Protein AF-A0A5J4KP57-F1 (afdb_monomer_lite)

pLDDT: mean 77.21, std 15.21, range [29.53, 93.31]

Structure (mmCIF, N/CA/C/O backbone):
data_AF-A0A5J4KP57-F1
#
_entry.id   AF-A0A5J4KP57-F1
#
loop_
_atom_site.group_PDB
_atom_site.id
_atom_site.type_symbol
_atom_site.label_atom_id
_atom_site.label_alt_id
_atom_site.label_comp_id
_atom_site.label_asym_id
_atom_site.label_entity_id
_atom_site.label_seq_id
_atom_site.pdbx_PDB_ins_code
_atom_site.Cartn_x
_atom_site.Cartn_y
_atom_site.Cartn_z
_atom_site.occupancy
_atom_site.B_iso_or_equiv
_atom_site.auth_seq_id
_atom_site.auth_comp_id
_atom_site.auth_asym_id
_atom_site.auth_atom_id
_atom_site.pdbx_PDB_model_num
ATOM 1 N N . MET A 1 1 ? 16.567 -31.394 25.412 1.00 38.44 1 MET A N 1
ATOM 2 C CA . MET A 1 1 ? 16.258 -30.925 24.043 1.00 38.44 1 MET A CA 1
ATOM 3 C C . MET A 1 1 ? 15.219 -29.820 24.147 1.00 38.44 1 MET A C 1
ATOM 5 O O . MET A 1 1 ? 14.039 -30.112 24.281 1.00 38.44 1 MET A O 1
ATOM 9 N N . THR A 1 2 ? 15.655 -28.563 24.183 1.00 32.62 2 THR A N 1
ATOM 10 C CA . THR A 1 2 ? 14.763 -27.408 24.364 1.00 32.62 2 THR A CA 1
ATOM 11 C C . THR A 1 2 ? 14.356 -26.892 22.988 1.00 32.62 2 THR A C 1
ATOM 13 O O . THR A 1 2 ? 15.200 -26.403 22.243 1.00 32.62 2 THR A O 1
ATOM 16 N N . ARG A 1 3 ? 13.077 -27.043 22.624 1.00 37.69 3 ARG A N 1
ATOM 17 C CA . ARG A 1 3 ? 12.505 -26.410 21.427 1.00 37.69 3 ARG A CA 1
ATOM 18 C C . ARG A 1 3 ? 12.422 -24.908 21.680 1.00 37.69 3 ARG A C 1
ATOM 20 O O . ARG A 1 3 ? 11.617 -24.456 22.487 1.00 37.69 3 ARG A O 1
ATOM 27 N N . MET A 1 4 ? 13.293 -24.161 21.016 1.00 29.53 4 MET A N 1
ATOM 28 C CA . MET A 1 4 ? 13.291 -22.705 21.007 1.00 29.53 4 MET A CA 1
ATOM 29 C C . MET A 1 4 ? 12.258 -22.257 19.965 1.00 29.53 4 MET A C 1
ATOM 31 O O . MET A 1 4 ? 12.498 -22.355 18.764 1.00 29.53 4 MET A O 1
ATOM 35 N N . TYR A 1 5 ? 11.073 -21.846 20.415 1.00 37.94 5 TYR A N 1
ATOM 36 C CA . TYR A 1 5 ? 10.118 -21.160 19.549 1.00 37.94 5 TYR A CA 1
ATOM 37 C C . TYR A 1 5 ? 10.606 -19.719 19.400 1.00 37.94 5 TYR A C 1
ATOM 39 O O . TYR A 1 5 ? 10.504 -18.931 20.338 1.00 37.94 5 TYR A O 1
ATOM 47 N N . TYR A 1 6 ? 11.158 -19.368 18.240 1.00 37.03 6 TYR A N 1
ATOM 48 C CA . TYR A 1 6 ? 11.273 -17.963 17.871 1.00 37.03 6 TYR A CA 1
ATOM 49 C C . TYR A 1 6 ? 9.856 -17.464 17.586 1.00 37.03 6 TYR A C 1
ATOM 51 O O . TYR A 1 6 ? 9.320 -17.674 16.501 1.00 37.03 6 TYR A O 1
ATOM 59 N N . LEU A 1 7 ? 9.231 -16.822 18.574 1.00 39.44 7 LEU A N 1
ATOM 60 C CA . LEU A 1 7 ? 8.172 -15.856 18.306 1.00 39.44 7 LEU A CA 1
ATOM 61 C C . LEU A 1 7 ? 8.844 -14.694 17.566 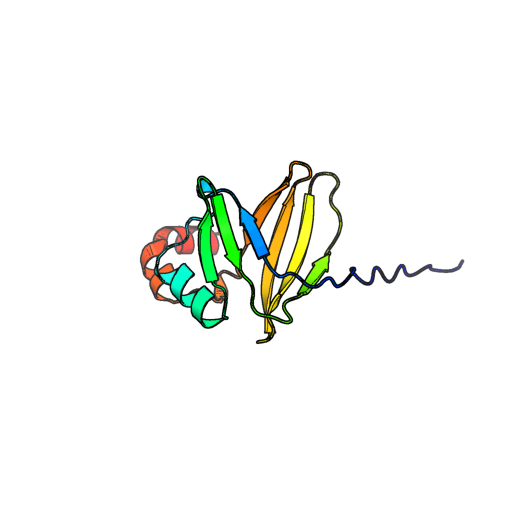1.00 39.44 7 LEU A C 1
ATOM 63 O O . LEU A 1 7 ? 9.311 -13.737 18.178 1.00 39.44 7 LEU A O 1
ATOM 67 N N . LEU A 1 8 ? 8.956 -14.819 16.243 1.00 44.78 8 LEU A N 1
ATOM 68 C CA . LEU A 1 8 ? 9.176 -13.695 15.341 1.00 44.78 8 LEU A CA 1
ATOM 69 C C . LEU A 1 8 ? 7.910 -12.836 15.406 1.00 44.78 8 LEU A C 1
ATOM 71 O O . LEU A 1 8 ? 7.066 -12.878 14.520 1.00 44.78 8 LEU A O 1
ATOM 75 N N . SER A 1 9 ? 7.723 -12.112 16.508 1.00 49.50 9 SER A N 1
ATOM 76 C CA . SER A 1 9 ? 6.772 -11.012 16.560 1.00 49.50 9 SER A CA 1
ATOM 77 C C . SER A 1 9 ? 7.277 -9.984 15.551 1.00 49.50 9 SER A C 1
ATOM 79 O O . SER A 1 9 ? 8.240 -9.266 15.842 1.00 49.50 9 SER A O 1
ATOM 81 N N . GLY A 1 10 ? 6.715 -9.999 14.339 1.00 56.91 10 GLY A N 1
ATOM 82 C CA . GLY A 1 10 ? 7.033 -9.040 13.286 1.00 56.91 10 GLY A CA 1
ATOM 83 C C . GLY A 1 10 ? 7.010 -7.634 13.874 1.00 56.91 10 GLY A C 1
ATOM 84 O O . GLY A 1 10 ? 6.105 -7.281 14.631 1.00 56.91 10 GLY A O 1
ATOM 85 N N . ARG A 1 11 ? 8.060 -6.845 13.628 1.00 69.50 11 ARG A N 1
ATOM 86 C CA . ARG A 1 11 ? 8.146 -5.492 14.186 1.00 69.50 11 ARG A CA 1
ATOM 87 C C . ARG A 1 11 ? 7.007 -4.659 13.608 1.00 69.50 11 ARG A C 1
ATOM 89 O O . ARG A 1 11 ? 7.070 -4.288 12.439 1.00 69.50 11 ARG A O 1
ATOM 96 N N . ARG A 1 12 ? 6.005 -4.350 14.432 1.00 79.31 12 ARG A N 1
ATOM 97 C CA . ARG A 1 12 ? 4.944 -3.404 14.091 1.00 79.31 12 ARG A CA 1
ATOM 98 C C . ARG A 1 12 ? 5.518 -1.993 14.045 1.00 79.31 12 ARG A C 1
ATOM 100 O O . ARG A 1 12 ? 6.087 -1.525 15.030 1.00 79.31 12 ARG A O 1
ATOM 107 N N . GLN A 1 13 ? 5.386 -1.327 12.906 1.00 86.31 13 GLN A N 1
ATOM 108 C CA . GLN A 1 13 ? 5.879 0.035 12.698 1.00 86.31 13 GLN A CA 1
ATOM 109 C C . GLN A 1 13 ? 4.767 0.893 12.113 1.00 86.31 13 GLN A C 1
ATOM 111 O O . GLN A 1 13 ? 4.038 0.434 11.240 1.00 86.31 13 GLN A O 1
ATOM 116 N N . LEU A 1 14 ? 4.624 2.123 12.606 1.00 89.00 14 LEU A N 1
ATOM 117 C CA . LEU A 1 14 ? 3.705 3.084 12.002 1.00 89.00 14 LEU A CA 1
ATOM 118 C C . LEU A 1 14 ? 4.206 3.461 10.610 1.00 89.00 14 LEU A C 1
ATOM 120 O O . LEU A 1 14 ? 5.413 3.597 10.401 1.00 89.00 14 LEU A O 1
ATOM 124 N N . LEU A 1 15 ? 3.269 3.626 9.682 1.00 88.88 15 LEU A N 1
ATOM 125 C CA . LEU A 1 15 ? 3.564 3.973 8.302 1.00 88.88 15 LEU A CA 1
ATOM 126 C C . LEU A 1 15 ? 2.664 5.126 7.865 1.00 88.88 15 LEU A C 1
ATOM 128 O O . LEU A 1 15 ? 1.444 5.012 7.888 1.00 88.88 15 LEU A O 1
ATOM 132 N N . ASP A 1 16 ? 3.282 6.234 7.473 1.00 88.00 16 ASP A N 1
ATOM 133 C CA . ASP A 1 16 ? 2.616 7.464 7.038 1.00 88.00 16 ASP A CA 1
ATOM 134 C C . ASP A 1 16 ? 2.500 7.549 5.512 1.00 88.00 16 ASP A C 1
ATOM 136 O O . ASP A 1 16 ? 1.518 8.069 4.976 1.00 88.00 16 ASP A O 1
ATOM 140 N N . LYS A 1 17 ? 3.513 7.053 4.791 1.00 89.56 17 LYS A N 1
ATOM 141 C CA . LYS A 1 17 ? 3.595 7.197 3.337 1.00 89.56 17 LYS A CA 1
ATOM 142 C C . LYS A 1 17 ? 4.399 6.099 2.651 1.00 89.56 17 LYS A C 1
ATOM 144 O O . LYS A 1 17 ? 5.360 5.567 3.202 1.00 89.56 17 LYS A O 1
ATOM 149 N N . ILE A 1 18 ? 4.059 5.846 1.390 1.00 88.00 18 ILE A N 1
ATOM 150 C CA . ILE A 1 18 ? 4.790 4.968 0.471 1.00 88.00 18 ILE A CA 1
ATOM 151 C C . ILE A 1 18 ? 5.053 5.733 -0.829 1.00 88.00 18 ILE A C 1
ATOM 153 O O . ILE A 1 18 ? 4.166 6.404 -1.350 1.00 88.00 18 ILE A O 1
ATOM 157 N N . ILE A 1 19 ? 6.273 5.635 -1.361 1.00 86.25 19 ILE A N 1
ATOM 158 C CA . ILE A 1 19 ? 6.655 6.232 -2.648 1.00 86.25 19 ILE A CA 1
ATOM 159 C C . ILE A 1 19 ? 7.011 5.104 -3.611 1.00 86.25 19 ILE A C 1
ATOM 161 O O . ILE A 1 19 ? 7.780 4.207 -3.260 1.00 86.25 19 ILE A O 1
ATOM 165 N N . MET A 1 20 ? 6.458 5.147 -4.819 1.00 83.38 20 MET A N 1
ATOM 166 C CA . MET A 1 20 ? 6.688 4.127 -5.842 1.00 83.38 20 MET A CA 1
ATOM 167 C C . MET A 1 20 ? 6.676 4.706 -7.260 1.00 83.38 20 MET A C 1
ATOM 169 O O . MET A 1 20 ? 6.043 5.736 -7.486 1.00 83.38 20 MET A O 1
ATOM 173 N N . PRO A 1 21 ? 7.350 4.063 -8.225 1.00 77.12 21 PRO A N 1
ATOM 174 C CA . PRO A 1 21 ? 7.295 4.479 -9.621 1.00 77.12 21 PRO A CA 1
ATOM 175 C C . PRO A 1 21 ? 5.906 4.208 -10.241 1.00 77.12 21 PRO A C 1
ATOM 177 O O . PRO A 1 21 ? 5.256 3.221 -9.892 1.00 77.12 21 PRO A O 1
ATOM 180 N N . PRO A 1 22 ? 5.457 5.032 -11.205 1.00 63.59 22 PRO A N 1
ATOM 181 C CA . PRO A 1 22 ? 4.115 4.999 -11.783 1.00 63.59 22 PRO A CA 1
ATOM 182 C C . PRO A 1 22 ? 3.859 3.742 -12.610 1.00 63.59 22 PRO A C 1
ATOM 184 O O . PRO A 1 22 ? 2.732 3.273 -12.660 1.00 63.59 22 PRO A O 1
ATOM 187 N N . PHE A 1 23 ? 4.898 3.154 -13.213 1.00 54.38 23 PHE A N 1
ATOM 188 C CA . PHE A 1 23 ? 4.763 1.956 -14.049 1.00 54.38 23 PHE A CA 1
ATOM 189 C C . PHE A 1 23 ? 4.298 0.713 -13.268 1.00 54.38 23 PHE A C 1
ATOM 191 O O . PHE A 1 23 ? 3.750 -0.211 -13.851 1.00 54.38 23 PHE A O 1
ATOM 198 N N . ILE A 1 24 ? 4.508 0.681 -11.948 1.00 54.75 24 ILE A N 1
ATOM 199 C CA . ILE A 1 24 ? 4.085 -0.438 -11.086 1.00 54.75 24 ILE A CA 1
ATOM 200 C C . ILE A 1 24 ? 2.633 -0.248 -10.608 1.00 54.75 24 ILE A C 1
ATOM 202 O O . ILE A 1 24 ? 1.987 -1.187 -10.150 1.00 54.75 24 ILE A O 1
ATOM 206 N N . ALA A 1 25 ? 2.103 0.965 -10.743 1.00 55.00 25 ALA A N 1
ATOM 207 C CA . ALA A 1 25 ? 0.794 1.362 -10.272 1.00 55.00 25 ALA A CA 1
ATOM 208 C C . ALA A 1 25 ? -0.149 1.549 -11.468 1.00 55.00 25 ALA A C 1
ATOM 210 O O . ALA A 1 25 ? -0.468 2.677 -11.843 1.00 55.00 25 ALA A O 1
ATOM 211 N N . GLU A 1 26 ? -0.628 0.452 -12.062 1.00 62.59 26 GLU A N 1
ATOM 212 C CA . GLU A 1 26 ? -1.838 0.499 -12.898 1.00 62.59 26 GLU A CA 1
ATOM 213 C C . GLU A 1 26 ? -3.049 0.816 -12.004 1.00 62.59 26 GLU A C 1
ATOM 215 O O . GLU A 1 26 ? -3.852 -0.036 -11.627 1.00 62.59 26 GLU A O 1
ATOM 220 N N . LEU A 1 27 ? -3.143 2.079 -11.598 1.00 67.69 27 LEU A N 1
ATOM 221 C CA . LEU A 1 27 ? -4.225 2.611 -10.790 1.00 67.69 27 LEU A CA 1
ATOM 222 C C . LEU A 1 27 ? -5.312 3.114 -11.727 1.00 67.69 27 LEU A C 1
ATOM 224 O O . LEU A 1 27 ? -5.285 4.246 -12.211 1.00 67.69 27 LEU A O 1
ATOM 228 N N . THR A 1 28 ? -6.279 2.245 -11.997 1.00 73.75 28 THR A N 1
ATOM 229 C CA . THR A 1 28 ? -7.520 2.672 -12.644 1.00 73.75 28 THR A CA 1
ATOM 230 C C . THR A 1 28 ? -8.271 3.643 -11.733 1.00 73.75 28 THR A C 1
ATOM 232 O O . THR A 1 28 ? -8.154 3.581 -10.509 1.00 73.75 28 THR A O 1
ATOM 235 N N . GLU A 1 29 ? -9.099 4.514 -12.312 1.00 79.69 29 GLU A N 1
ATOM 236 C CA . GLU A 1 29 ? -9.949 5.434 -11.541 1.00 79.69 29 GLU A CA 1
ATOM 237 C C . GLU A 1 29 ? -10.807 4.693 -10.496 1.00 79.69 29 GLU A C 1
ATOM 239 O O . GLU A 1 29 ? -11.021 5.188 -9.392 1.00 79.69 29 GLU A O 1
ATOM 244 N N . VAL A 1 30 ? -11.246 3.474 -10.824 1.00 79.56 30 VAL A N 1
ATOM 245 C CA . VAL A 1 30 ? -12.017 2.597 -9.932 1.00 79.56 30 VAL A CA 1
ATOM 246 C C . VAL A 1 30 ? -11.195 2.172 -8.715 1.00 79.56 30 VAL A C 1
ATOM 248 O O . VAL A 1 30 ? -11.680 2.258 -7.588 1.00 79.56 30 VAL A O 1
ATOM 251 N N . VAL A 1 31 ? -9.945 1.749 -8.925 1.00 79.00 31 VAL A N 1
ATOM 252 C CA . VAL A 1 31 ? -9.036 1.360 -7.836 1.00 79.00 31 VAL A CA 1
ATOM 253 C C . VAL A 1 31 ? -8.695 2.575 -6.976 1.00 79.00 31 VAL A C 1
ATOM 255 O O . VAL A 1 31 ? -8.759 2.486 -5.756 1.00 79.00 31 VAL A O 1
ATOM 258 N N . THR A 1 32 ? -8.412 3.729 -7.584 1.00 83.38 32 THR A N 1
ATOM 259 C CA . THR A 1 32 ? -8.127 4.967 -6.844 1.00 83.38 32 THR A CA 1
ATOM 260 C C . THR A 1 32 ? -9.289 5.353 -5.932 1.00 83.38 32 THR A C 1
ATOM 262 O O . THR A 1 32 ? -9.076 5.535 -4.738 1.00 83.38 32 THR A O 1
ATOM 265 N N . LYS A 1 33 ? -10.526 5.383 -6.447 1.00 85.62 33 LYS A N 1
ATOM 266 C CA . LYS A 1 33 ? -11.722 5.698 -5.643 1.00 85.62 33 LYS A CA 1
ATOM 267 C C . LYS A 1 33 ? -11.947 4.703 -4.508 1.00 85.62 33 LYS A C 1
ATOM 269 O O . LYS A 1 33 ? -12.361 5.092 -3.420 1.00 85.62 33 LYS A O 1
ATOM 274 N N . HIS A 1 34 ? -11.684 3.423 -4.757 1.00 85.25 34 HIS A N 1
ATOM 275 C CA . HIS A 1 34 ? -11.777 2.396 -3.728 1.00 85.25 34 HIS A CA 1
ATOM 276 C C . HIS A 1 34 ? -10.761 2.633 -2.601 1.00 85.25 34 HIS A C 1
ATOM 278 O O . HIS A 1 34 ? -11.127 2.615 -1.431 1.00 85.25 34 HIS A O 1
ATOM 284 N N . LEU A 1 35 ? -9.505 2.938 -2.934 1.00 86.00 35 LEU A N 1
ATOM 285 C CA . LEU A 1 35 ? -8.469 3.234 -1.939 1.00 86.00 35 LEU A CA 1
ATOM 286 C C . LEU A 1 35 ? -8.754 4.532 -1.169 1.00 86.00 35 LEU A C 1
ATOM 288 O O . LEU A 1 35 ? -8.550 4.587 0.044 1.00 86.00 35 LEU A O 1
ATOM 292 N N . GLU A 1 36 ? -9.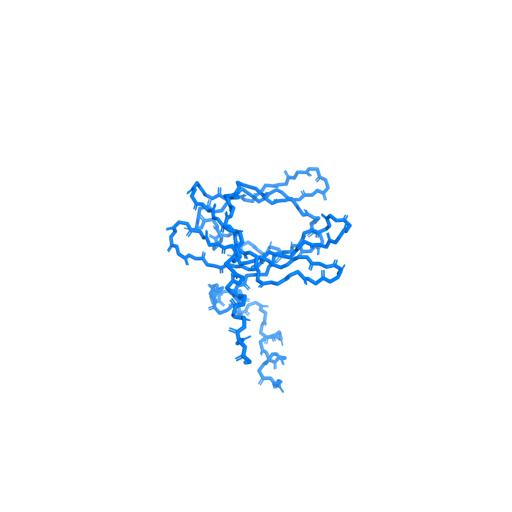281 5.555 -1.841 1.00 89.56 36 GLU A N 1
ATOM 293 C CA . GLU A 1 36 ? -9.726 6.797 -1.201 1.00 89.56 36 GLU A CA 1
ATOM 294 C C . GLU A 1 36 ? -10.847 6.559 -0.180 1.00 89.56 36 GLU A C 1
ATOM 296 O O . GLU A 1 36 ? -10.874 7.227 0.855 1.00 89.56 36 GLU A O 1
ATOM 301 N N . ALA A 1 37 ? -11.724 5.572 -0.403 1.00 89.50 37 ALA A N 1
ATOM 302 C CA . ALA A 1 37 ? -12.757 5.191 0.563 1.00 89.50 37 ALA A CA 1
ATOM 303 C C . ALA A 1 37 ? -12.172 4.650 1.883 1.00 89.50 37 ALA A C 1
ATOM 305 O O . ALA A 1 37 ? -12.796 4.798 2.932 1.00 89.50 37 ALA A O 1
ATOM 306 N N . HIS A 1 38 ? -10.956 4.100 1.840 1.00 88.75 38 HIS A N 1
ATOM 307 C CA . HIS A 1 38 ? -10.187 3.657 3.005 1.00 88.75 38 HIS A CA 1
ATOM 308 C C . HIS A 1 38 ? -9.298 4.767 3.607 1.00 88.75 38 HIS A C 1
ATOM 310 O O . HIS A 1 38 ? -8.473 4.518 4.487 1.00 88.75 38 HIS A O 1
ATOM 316 N N . GLY A 1 39 ? -9.424 6.011 3.131 1.00 88.44 39 GLY A N 1
ATOM 317 C CA . GLY A 1 39 ? -8.638 7.153 3.605 1.00 88.44 39 GLY A CA 1
ATOM 318 C C . GLY A 1 39 ? -7.222 7.234 3.029 1.00 88.44 39 GLY A C 1
ATOM 319 O O . GLY A 1 39 ? -6.413 8.027 3.514 1.00 88.44 39 GLY A O 1
ATOM 320 N N . ILE A 1 40 ? -6.905 6.441 1.999 1.00 90.69 40 ILE A N 1
ATOM 321 C CA . ILE A 1 40 ? -5.627 6.524 1.289 1.00 90.69 40 ILE A CA 1
ATOM 322 C C . ILE A 1 40 ? -5.678 7.686 0.292 1.00 90.69 40 ILE A C 1
ATOM 324 O O . ILE A 1 40 ? -6.572 7.764 -0.543 1.00 90.69 40 ILE A O 1
ATOM 328 N N . SER A 1 41 ? -4.676 8.562 0.320 1.00 90.12 41 SER A N 1
ATOM 329 C CA . SER A 1 41 ? -4.526 9.647 -0.656 1.00 90.12 41 SER A CA 1
ATOM 330 C C . SER A 1 41 ? -3.391 9.334 -1.621 1.00 90.12 41 SER A C 1
ATOM 332 O O . SER A 1 41 ? -2.233 9.246 -1.212 1.00 90.12 41 SER A O 1
ATOM 334 N N . ILE A 1 42 ? -3.691 9.268 -2.914 1.00 88.44 42 ILE A N 1
ATOM 335 C CA . ILE A 1 42 ? -2.704 9.011 -3.964 1.00 88.44 42 ILE A CA 1
ATOM 336 C C . ILE A 1 42 ? -2.429 10.315 -4.712 1.00 88.44 42 ILE A C 1
ATOM 338 O O . ILE A 1 42 ? -3.343 10.941 -5.242 1.00 88.44 42 ILE A O 1
ATOM 342 N N . LYS A 1 43 ? -1.169 10.750 -4.750 1.00 87.12 43 LYS A N 1
ATOM 343 C CA . LYS A 1 43 ? -0.758 11.984 -5.431 1.00 87.12 43 LYS A CA 1
ATOM 344 C C . LYS A 1 43 ? 0.461 11.745 -6.316 1.00 87.12 43 LYS A C 1
ATOM 346 O O . LYS A 1 43 ? 1.385 11.052 -5.890 1.00 87.12 43 LYS A O 1
ATOM 351 N N . PRO A 1 44 ? 0.516 12.345 -7.514 1.00 84.31 44 PRO A N 1
ATOM 352 C CA . PRO A 1 44 ? 1.738 12.344 -8.304 1.00 84.31 44 PRO A CA 1
ATOM 353 C C . PRO A 1 44 ? 2.850 13.099 -7.559 1.00 84.31 44 PRO A C 1
ATOM 355 O O . PRO A 1 44 ? 2.613 14.138 -6.941 1.00 84.31 44 PRO A O 1
ATOM 358 N N . LEU A 1 45 ? 4.069 12.571 -7.623 1.00 84.25 45 LEU A N 1
ATOM 359 C CA . LEU A 1 45 ? 5.281 13.126 -7.026 1.00 84.25 45 LEU A CA 1
ATOM 360 C C . LEU A 1 45 ? 6.428 13.047 -8.044 1.00 84.25 45 LEU A C 1
ATOM 362 O O . LEU A 1 45 ? 7.248 12.129 -8.016 1.00 84.25 45 LEU A O 1
ATOM 366 N N . GLY A 1 46 ? 6.485 14.019 -8.957 1.00 83.69 46 GLY A N 1
ATOM 367 C CA . GLY A 1 46 ? 7.450 14.015 -10.060 1.00 83.69 46 GLY A CA 1
ATOM 368 C C . GLY A 1 46 ? 7.237 12.806 -10.973 1.00 83.69 46 GLY A C 1
ATOM 369 O O . GLY A 1 46 ? 6.128 12.582 -11.447 1.00 83.69 46 GLY A O 1
ATOM 370 N N . GLU A 1 47 ? 8.289 12.014 -11.177 1.00 83.12 47 GLU A N 1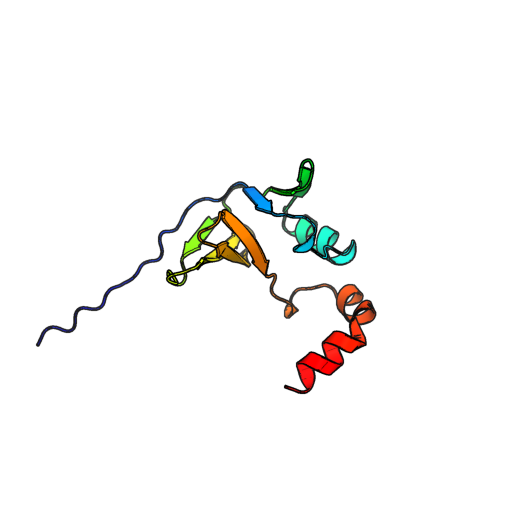
ATOM 371 C CA . GLU A 1 47 ? 8.222 10.735 -11.899 1.00 83.12 47 GLU A CA 1
ATOM 372 C C . GLU A 1 47 ? 7.726 9.573 -11.030 1.00 83.12 47 GLU A C 1
ATOM 374 O O . GLU A 1 47 ? 7.732 8.444 -11.493 1.00 83.12 47 GLU A O 1
ATOM 379 N N . ASN A 1 48 ? 7.333 9.818 -9.778 1.00 83.75 48 ASN A N 1
ATOM 380 C CA . ASN A 1 48 ? 6.827 8.816 -8.843 1.00 83.75 48 ASN A CA 1
ATOM 381 C C . ASN A 1 48 ? 5.375 9.112 -8.448 1.00 83.75 48 ASN A C 1
ATOM 383 O O . ASN A 1 48 ? 4.810 10.159 -8.758 1.00 83.75 48 ASN A O 1
ATOM 387 N N . ILE A 1 49 ? 4.781 8.190 -7.704 1.00 85.25 49 ILE A N 1
ATOM 388 C CA . ILE A 1 49 ? 3.503 8.342 -7.023 1.00 85.25 49 ILE A CA 1
ATOM 389 C C . ILE A 1 49 ? 3.763 8.270 -5.520 1.00 85.25 49 ILE A C 1
ATOM 391 O O . ILE A 1 49 ? 4.496 7.406 -5.034 1.00 85.25 49 ILE A O 1
ATOM 395 N N . SER A 1 50 ? 3.161 9.202 -4.790 1.00 88.38 50 SER A N 1
ATOM 396 C CA . SER A 1 50 ? 3.118 9.230 -3.336 1.00 88.38 50 SER A CA 1
ATOM 397 C C . SER A 1 50 ? 1.761 8.728 -2.865 1.00 88.38 50 SER A C 1
ATOM 399 O O . SER A 1 50 ? 0.725 9.269 -3.243 1.00 88.38 50 SER A O 1
ATOM 401 N N . ILE A 1 51 ? 1.776 7.727 -1.998 1.00 89.44 51 ILE A N 1
ATOM 402 C CA . ILE A 1 51 ? 0.600 7.142 -1.363 1.00 89.44 51 ILE A CA 1
ATOM 403 C C . ILE A 1 51 ? 0.665 7.516 0.112 1.00 89.44 51 ILE A C 1
ATOM 405 O O . ILE A 1 51 ? 1.543 7.053 0.835 1.00 89.44 51 ILE A O 1
ATOM 409 N N . THR A 1 52 ? -0.225 8.398 0.544 1.00 92.38 52 THR A N 1
ATOM 410 C CA . THR A 1 52 ? -0.364 8.820 1.938 1.00 92.38 52 THR A CA 1
ATOM 411 C C . THR A 1 52 ? -1.400 7.943 2.617 1.00 92.38 52 THR A C 1
ATOM 413 O O . THR A 1 52 ? -2.508 7.783 2.104 1.00 92.38 52 THR A O 1
ATOM 416 N N . LEU A 1 53 ? -1.025 7.376 3.757 1.00 92.50 53 LEU A N 1
ATOM 417 C CA . LEU A 1 53 ? -1.847 6.454 4.525 1.00 92.50 53 LEU A CA 1
ATOM 418 C C . LEU A 1 53 ? -2.537 7.196 5.679 1.00 92.50 53 LEU A C 1
ATOM 420 O O . LEU A 1 53 ? -1.987 8.176 6.191 1.00 92.50 53 LEU A O 1
ATOM 424 N N . PRO A 1 54 ? -3.730 6.750 6.101 1.00 93.31 54 PRO A N 1
ATOM 425 C CA . PRO A 1 54 ? -4.425 7.342 7.237 1.00 93.31 54 PRO A CA 1
ATOM 426 C C . PRO A 1 54 ? -3.644 7.149 8.547 1.00 93.31 54 PRO A C 1
ATOM 428 O O . PRO A 1 54 ? -2.900 6.180 8.723 1.00 93.31 54 PRO A O 1
ATOM 431 N N . GLU A 1 55 ? -3.827 8.072 9.491 1.00 91.62 55 GLU A N 1
ATOM 432 C CA . GLU A 1 55 ? -3.165 8.018 10.797 1.00 91.62 55 GLU A CA 1
ATOM 433 C C . GLU A 1 55 ? -3.533 6.738 11.559 1.00 91.62 55 GLU A C 1
ATOM 435 O O . GLU A 1 55 ? -4.692 6.340 11.600 1.00 91.62 55 GLU A O 1
ATOM 440 N N . GLY A 1 56 ? -2.543 6.090 12.178 1.00 88.75 56 GLY A N 1
ATOM 441 C CA . GLY A 1 56 ? -2.728 4.804 12.859 1.00 88.75 56 GLY A CA 1
ATOM 442 C C . GLY A 1 56 ? -2.508 3.588 11.959 1.00 88.75 56 GLY A C 1
ATOM 443 O O . GLY A 1 56 ? -2.519 2.459 12.455 1.00 88.75 56 GLY A O 1
ATOM 444 N N . THR A 1 57 ? -2.236 3.807 10.668 1.00 92.62 57 THR A N 1
ATOM 445 C CA . THR A 1 57 ? -1.748 2.756 9.775 1.00 92.62 57 THR A CA 1
ATOM 446 C C . THR A 1 57 ? -0.429 2.198 10.283 1.00 92.62 57 THR A C 1
ATOM 448 O O . THR A 1 57 ? 0.486 2.932 10.674 1.00 92.62 57 THR A O 1
ATOM 451 N N . TYR A 1 58 ? -0.320 0.877 10.264 1.00 92.00 58 TYR A N 1
ATOM 452 C CA . TYR A 1 58 ? 0.884 0.182 10.673 1.00 92.00 58 TYR A CA 1
ATOM 453 C C . TYR A 1 58 ? 1.224 -0.939 9.707 1.00 92.00 58 TYR A C 1
ATOM 455 O O . TYR A 1 58 ? 0.359 -1.482 9.027 1.00 92.00 58 TYR A O 1
ATOM 463 N N . GLN A 1 59 ? 2.495 -1.309 9.688 1.00 92.12 59 GLN A N 1
ATOM 464 C CA . GLN A 1 59 ? 2.999 -2.431 8.923 1.00 92.12 59 GLN A CA 1
ATOM 465 C C . GLN A 1 59 ? 3.648 -3.471 9.834 1.00 92.12 59 GLN A C 1
ATOM 467 O O . GLN A 1 59 ? 4.275 -3.121 10.837 1.00 92.12 59 GLN A O 1
ATOM 472 N N . GLU A 1 60 ? 3.508 -4.740 9.473 1.00 90.75 60 GLU A N 1
ATOM 473 C CA . GLU A 1 60 ? 4.114 -5.889 10.141 1.00 90.75 60 GLU A CA 1
ATOM 474 C C . GLU A 1 60 ? 4.914 -6.697 9.124 1.00 90.75 60 GLU A C 1
ATOM 476 O O . GLU A 1 60 ? 4.404 -7.087 8.076 1.00 90.75 60 GLU A O 1
ATOM 481 N N . GLU A 1 61 ? 6.191 -6.935 9.412 1.00 85.94 61 GLU A N 1
ATOM 482 C CA . GLU A 1 61 ? 7.050 -7.733 8.538 1.00 85.94 61 GLU A CA 1
ATOM 483 C C . GLU A 1 61 ? 6.633 -9.206 8.583 1.00 85.94 61 GLU A C 1
ATOM 485 O O . GLU A 1 61 ? 6.611 -9.815 9.653 1.00 85.94 61 GLU A O 1
ATOM 490 N N . LEU A 1 62 ? 6.308 -9.769 7.417 1.00 79.12 62 LEU A N 1
ATOM 491 C CA . LEU A 1 62 ? 5.893 -11.163 7.291 1.00 79.12 62 LEU A CA 1
ATOM 492 C C . LEU A 1 62 ? 7.099 -12.089 7.447 1.00 79.12 62 LEU A C 1
ATOM 494 O O . LEU A 1 62 ? 7.106 -12.920 8.345 1.00 79.12 62 LEU A O 1
ATOM 498 N N . LEU A 1 63 ? 8.124 -11.920 6.606 1.00 69.50 63 LEU A N 1
ATOM 499 C CA . LEU A 1 63 ? 9.434 -12.576 6.690 1.00 69.50 63 LEU A CA 1
ATOM 500 C C . LEU A 1 63 ? 10.436 -11.802 5.805 1.00 69.50 63 LEU A C 1
ATOM 502 O O . LEU A 1 63 ? 10.079 -11.442 4.677 1.00 69.50 63 LEU A O 1
ATOM 506 N N . PRO A 1 64 ? 11.687 -11.583 6.246 1.00 64.12 64 PRO A N 1
ATOM 507 C CA . PRO A 1 64 ? 12.719 -11.014 5.389 1.00 64.12 64 PRO A CA 1
ATOM 508 C C . PRO A 1 64 ? 13.141 -12.040 4.329 1.00 64.12 64 PRO A C 1
ATOM 510 O O . PRO A 1 64 ? 13.609 -13.132 4.660 1.00 64.12 64 PRO A O 1
ATOM 513 N N . PHE A 1 65 ? 13.007 -11.699 3.046 1.00 66.38 65 PHE A N 1
ATOM 514 C CA . PHE A 1 65 ? 13.683 -12.425 1.971 1.00 66.38 65 PHE A CA 1
ATOM 515 C C . PHE A 1 65 ? 15.023 -11.748 1.680 1.00 66.38 65 PHE A C 1
ATOM 517 O O . PHE A 1 65 ? 15.170 -10.540 1.843 1.00 66.38 65 PHE A O 1
ATOM 524 N N . VAL A 1 66 ? 15.996 -12.523 1.194 1.00 71.12 66 VAL A N 1
ATOM 525 C CA . VAL A 1 66 ? 17.363 -12.046 0.898 1.00 71.12 66 VAL A CA 1
ATOM 526 C C . VAL A 1 66 ? 17.375 -10.818 -0.029 1.00 71.12 66 VAL A C 1
ATOM 528 O O . VAL A 1 66 ? 18.272 -9.982 0.056 1.00 71.12 66 VAL A O 1
ATOM 531 N N . GLU A 1 67 ? 16.370 -10.686 -0.897 1.00 78.06 67 GLU A N 1
ATOM 532 C CA . GLU A 1 67 ? 16.295 -9.622 -1.905 1.00 78.06 67 GLU A CA 1
ATOM 533 C C . GLU A 1 67 ? 15.130 -8.638 -1.703 1.00 78.06 67 GLU A C 1
ATOM 535 O O . GLU A 1 67 ? 15.087 -7.590 -2.355 1.00 78.06 67 GLU A O 1
ATOM 540 N N . SER A 1 68 ? 14.201 -8.936 -0.787 1.00 81.12 68 SER A N 1
ATOM 541 C CA . SER A 1 68 ? 13.013 -8.112 -0.542 1.00 81.12 68 SER A CA 1
ATOM 542 C C . SER A 1 68 ? 12.449 -8.300 0.864 1.00 81.12 68 SER A C 1
ATOM 544 O O . SER A 1 68 ? 12.305 -9.430 1.327 1.00 81.12 68 SER A O 1
ATOM 546 N N . SER A 1 69 ? 11.996 -7.222 1.489 1.00 85.50 69 SER A N 1
ATOM 547 C CA . SER A 1 69 ? 11.135 -7.292 2.666 1.00 85.50 69 SER A CA 1
ATOM 548 C C . SER A 1 69 ? 9.672 -7.245 2.244 1.00 85.50 69 SER A C 1
ATOM 550 O O . SER A 1 69 ? 9.293 -6.499 1.337 1.00 85.50 69 SER A O 1
ATOM 552 N N . ARG A 1 70 ? 8.847 -8.076 2.883 1.00 88.50 70 ARG A N 1
ATOM 553 C CA . ARG A 1 70 ? 7.396 -8.097 2.684 1.00 88.50 70 ARG A CA 1
ATOM 554 C C . ARG A 1 70 ? 6.708 -7.713 3.979 1.00 88.50 70 ARG A C 1
ATOM 556 O O . ARG A 1 70 ? 6.975 -8.316 5.019 1.00 88.50 70 ARG A O 1
ATOM 563 N N . TYR A 1 71 ? 5.802 -6.759 3.883 1.00 89.19 71 TYR A N 1
ATOM 564 C CA . TYR A 1 71 ? 5.051 -6.211 4.993 1.00 89.19 71 TYR A CA 1
ATOM 565 C C . TYR A 1 71 ? 3.555 -6.380 4.742 1.00 89.19 71 TYR A C 1
ATOM 567 O O . TYR A 1 71 ? 3.070 -6.093 3.648 1.00 89.19 71 TYR A O 1
ATOM 575 N N . THR A 1 72 ? 2.819 -6.802 5.762 1.00 91.81 72 THR A N 1
ATOM 576 C CA . THR A 1 72 ? 1.370 -6.604 5.816 1.00 91.81 72 THR A CA 1
ATOM 577 C C . THR A 1 72 ? 1.119 -5.212 6.357 1.00 91.81 72 THR A C 1
ATOM 579 O O . THR A 1 72 ? 1.518 -4.916 7.480 1.00 91.81 72 THR A O 1
ATOM 582 N N . VAL A 1 73 ? 0.460 -4.361 5.583 1.00 91.50 73 VAL A N 1
ATOM 583 C CA . VAL A 1 73 ? 0.017 -3.038 6.019 1.00 91.50 73 VAL A CA 1
ATOM 584 C C . VAL A 1 73 ? -1.443 -3.141 6.429 1.00 91.50 73 VAL A C 1
ATOM 586 O O . VAL A 1 73 ? -2.259 -3.650 5.667 1.00 91.50 73 VAL A O 1
ATOM 589 N N . THR A 1 74 ? -1.760 -2.675 7.633 1.00 93.00 74 THR A N 1
ATOM 590 C CA . THR A 1 74 ? -3.117 -2.632 8.177 1.00 93.00 74 THR A CA 1
ATOM 591 C C . THR A 1 74 ? -3.509 -1.186 8.436 1.00 93.00 74 THR A C 1
ATOM 593 O O . THR A 1 74 ? -2.820 -0.463 9.163 1.00 93.00 74 THR A O 1
ATOM 596 N N . LEU A 1 75 ? -4.620 -0.780 7.833 1.00 93.19 75 LEU A N 1
ATOM 597 C CA . LEU A 1 75 ? -5.241 0.522 8.011 1.00 93.19 75 LEU A CA 1
ATOM 598 C C . LEU A 1 75 ? -6.091 0.568 9.300 1.00 93.19 75 LEU A C 1
ATOM 600 O O . LEU A 1 75 ? -6.439 -0.478 9.854 1.00 93.19 75 LEU A O 1
ATOM 604 N N . PRO A 1 76 ? -6.464 1.765 9.790 1.00 90.88 76 PRO A N 1
ATOM 605 C CA . PRO A 1 76 ? -7.271 1.933 11.003 1.00 90.88 76 PRO A CA 1
ATOM 606 C C . PRO A 1 76 ? -8.679 1.334 10.920 1.00 90.88 76 PRO A C 1
ATOM 608 O O . PRO A 1 76 ? -9.249 0.968 11.946 1.00 90.88 76 PRO A O 1
ATOM 611 N N . ASP A 1 77 ? -9.241 1.235 9.717 1.00 91.12 77 ASP A N 1
ATOM 612 C CA . ASP A 1 77 ? -10.538 0.605 9.451 1.00 91.12 77 ASP A CA 1
ATOM 613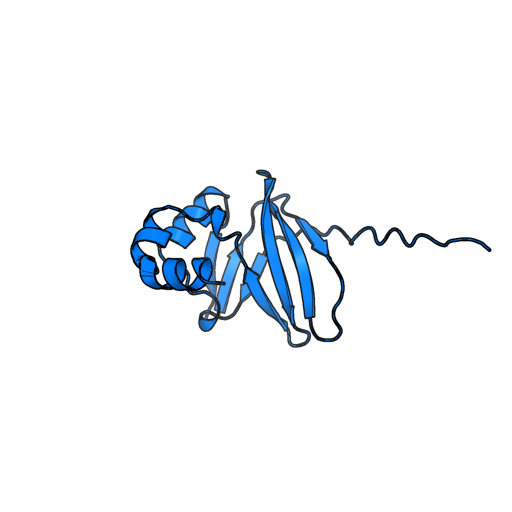 C C . ASP A 1 77 ? -10.455 -0.931 9.359 1.00 91.12 77 ASP A C 1
ATOM 615 O O . ASP A 1 77 ? -11.471 -1.602 9.187 1.00 91.12 77 ASP A O 1
ATOM 619 N N . GLY A 1 78 ? -9.251 -1.492 9.506 1.00 89.19 78 GLY A N 1
ATOM 620 C CA . GLY A 1 78 ? -8.980 -2.921 9.420 1.00 89.19 78 GLY A CA 1
ATOM 621 C C . GLY A 1 78 ? -8.696 -3.423 8.006 1.00 89.19 78 GLY A C 1
ATOM 622 O O . GLY A 1 78 ? -8.420 -4.612 7.856 1.00 89.19 78 GLY A O 1
ATOM 623 N N . TYR A 1 79 ? -8.717 -2.563 6.983 1.00 90.12 79 TYR A N 1
ATOM 624 C CA . TYR A 1 79 ? -8.325 -2.952 5.631 1.00 90.12 79 TYR A CA 1
ATOM 625 C C . TYR A 1 79 ? -6.837 -3.307 5.582 1.00 90.12 79 TYR A C 1
ATOM 627 O O . TYR A 1 79 ? -5.998 -2.650 6.208 1.00 90.12 79 TYR A O 1
ATOM 635 N N . GLN A 1 80 ? -6.500 -4.360 4.839 1.00 91.69 80 GLN A N 1
ATOM 636 C CA . GLN A 1 80 ? -5.144 -4.892 4.777 1.00 91.69 80 GLN A CA 1
ATOM 637 C C . GLN A 1 80 ? -4.655 -5.026 3.343 1.00 91.69 80 GLN A C 1
ATOM 639 O O . GLN A 1 80 ? -5.376 -5.475 2.459 1.00 91.69 80 GLN A O 1
ATOM 644 N N . PHE A 1 81 ? -3.387 -4.700 3.121 1.00 89.75 81 PHE A N 1
ATOM 645 C CA . PHE A 1 81 ? -2.714 -4.935 1.848 1.00 89.75 81 PHE A CA 1
ATOM 646 C C . PHE A 1 81 ? -1.251 -5.316 2.065 1.00 89.75 81 PHE A C 1
ATOM 648 O O . PHE A 1 81 ? -0.705 -5.177 3.158 1.00 89.75 81 PHE A O 1
ATOM 655 N N . THR A 1 82 ? -0.596 -5.819 1.020 1.00 89.50 82 THR A N 1
ATOM 656 C CA . THR A 1 82 ? 0.822 -6.194 1.094 1.00 89.50 82 THR A CA 1
ATOM 657 C C . THR A 1 82 ? 1.688 -5.091 0.506 1.00 89.50 82 THR A C 1
ATOM 659 O O . THR A 1 82 ? 1.466 -4.655 -0.621 1.00 89.50 82 THR A O 1
ATOM 662 N N . HIS A 1 83 ? 2.714 -4.671 1.237 1.00 89.12 83 HIS A N 1
ATOM 663 C CA . HIS A 1 83 ? 3.779 -3.803 0.744 1.00 89.12 83 HIS A CA 1
ATOM 664 C C . HIS A 1 83 ? 5.067 -4.613 0.618 1.00 89.12 83 HIS A C 1
ATOM 666 O O . HIS A 1 83 ? 5.503 -5.285 1.548 1.00 89.12 83 HIS A O 1
ATOM 672 N N . ILE A 1 84 ? 5.672 -4.580 -0.561 1.00 87.81 84 ILE A N 1
ATOM 673 C CA . ILE A 1 84 ? 6.927 -5.257 -0.862 1.00 87.81 84 ILE A CA 1
ATOM 674 C C . ILE A 1 84 ? 7.962 -4.185 -1.145 1.00 87.81 84 ILE A C 1
ATOM 676 O O . ILE A 1 84 ? 7.779 -3.359 -2.038 1.00 87.81 84 ILE A O 1
ATOM 680 N N . GLN A 1 85 ? 9.065 -4.224 -0.411 1.00 86.75 85 GLN A N 1
ATOM 681 C CA . GLN A 1 85 ? 10.200 -3.346 -0.623 1.00 86.75 85 GLN A CA 1
ATOM 682 C C . GLN A 1 85 ? 11.411 -4.181 -1.025 1.00 86.75 85 GLN A C 1
ATOM 684 O O . GLN A 1 85 ? 11.866 -5.051 -0.286 1.00 86.75 85 GLN A O 1
ATOM 689 N N . THR A 1 86 ? 11.937 -3.935 -2.219 1.00 84.69 86 THR A N 1
ATOM 690 C CA . THR A 1 86 ? 13.177 -4.571 -2.677 1.00 84.69 86 THR A CA 1
ATOM 691 C C . THR A 1 86 ? 14.387 -3.939 -1.994 1.00 84.69 86 THR A C 1
ATOM 693 O O . THR A 1 86 ? 14.350 -2.777 -1.578 1.00 84.69 86 THR A O 1
ATOM 696 N N . ARG A 1 87 ? 15.512 -4.660 -1.955 1.00 81.31 87 ARG A N 1
ATOM 697 C CA . ARG A 1 87 ? 16.782 -4.137 -1.416 1.00 81.31 87 ARG A CA 1
ATOM 698 C C . ARG A 1 87 ? 17.305 -2.881 -2.131 1.00 81.31 87 ARG A C 1
ATOM 700 O O . ARG A 1 87 ? 18.147 -2.177 -1.587 1.00 81.31 87 ARG A O 1
ATOM 707 N N . TRP A 1 88 ? 16.831 -2.614 -3.349 1.00 80.69 88 TRP A N 1
ATOM 708 C CA . TRP A 1 88 ? 17.199 -1.438 -4.145 1.00 80.69 88 TRP A CA 1
ATOM 709 C C . TRP A 1 88 ? 16.262 -0.244 -3.916 1.00 80.69 88 TRP A C 1
ATOM 711 O O . TRP A 1 88 ? 16.357 0.755 -4.621 1.00 80.69 88 TRP A O 1
ATOM 721 N N . GLY A 1 89 ? 15.340 -0.343 -2.954 1.00 74.81 89 GLY A N 1
ATOM 722 C CA . GLY A 1 89 ? 14.416 0.734 -2.600 1.00 74.81 89 GLY A CA 1
ATOM 723 C C . GLY A 1 89 ? 13.156 0.804 -3.465 1.00 74.81 89 GLY A C 1
ATOM 724 O O . GLY A 1 89 ? 12.331 1.687 -3.244 1.00 74.81 89 GLY A O 1
ATOM 725 N N . GLN A 1 90 ? 12.956 -0.121 -4.411 1.00 82.19 90 GLN A N 1
ATOM 726 C CA . GLN A 1 90 ? 11.701 -0.183 -5.167 1.00 82.19 90 GLN A CA 1
ATOM 727 C C . GLN A 1 90 ? 10.581 -0.723 -4.278 1.00 82.19 90 GLN A C 1
ATOM 729 O O . GLN A 1 90 ? 10.736 -1.790 -3.679 1.00 82.19 90 GLN A O 1
ATOM 734 N N . SER A 1 91 ? 9.466 0.003 -4.229 1.00 83.81 91 SER A N 1
ATOM 735 C CA . SER A 1 91 ? 8.257 -0.392 -3.509 1.00 83.81 91 SER A CA 1
ATOM 736 C C . SER A 1 91 ? 7.184 -0.875 -4.476 1.00 83.81 91 SER A C 1
ATOM 738 O O . SER A 1 91 ? 6.934 -0.245 -5.499 1.00 83.81 91 SER A O 1
ATOM 740 N N . THR A 1 92 ? 6.527 -1.973 -4.130 1.00 84.38 92 THR A N 1
ATOM 741 C CA . THR A 1 92 ? 5.341 -2.506 -4.805 1.00 84.38 92 THR A CA 1
ATOM 742 C C . THR A 1 92 ? 4.246 -2.679 -3.767 1.00 84.38 92 THR A C 1
ATOM 744 O O . THR A 1 92 ? 4.510 -3.177 -2.675 1.00 84.38 92 THR A O 1
ATOM 747 N N . ILE A 1 93 ? 3.023 -2.272 -4.089 1.00 85.06 93 ILE A N 1
ATOM 748 C CA . ILE A 1 93 ? 1.855 -2.557 -3.256 1.00 85.06 93 ILE A CA 1
ATOM 749 C C . ILE A 1 93 ? 0.980 -3.553 -3.999 1.00 85.06 93 ILE A C 1
ATOM 751 O O . ILE A 1 93 ? 0.743 -3.418 -5.195 1.00 85.06 93 ILE A O 1
ATOM 755 N N . MET A 1 94 ? 0.511 -4.556 -3.271 1.00 82.88 94 MET A N 1
ATOM 756 C CA . MET A 1 94 ? -0.447 -5.534 -3.750 1.00 82.88 94 MET A CA 1
ATOM 757 C C . MET A 1 94 ? -1.704 -5.423 -2.902 1.00 82.88 94 MET A C 1
ATOM 759 O O . MET A 1 94 ? -1.684 -5.713 -1.702 1.00 82.88 94 MET A O 1
ATOM 763 N N . PHE A 1 95 ? -2.789 -5.000 -3.537 1.00 81.12 95 PHE A N 1
ATOM 764 C CA . PHE A 1 95 ? -4.103 -4.947 -2.914 1.00 81.12 95 PHE A CA 1
ATOM 765 C C . PHE A 1 95 ? -4.790 -6.315 -3.012 1.00 81.12 95 PHE A C 1
ATOM 767 O O . PHE A 1 95 ? -4.601 -7.019 -4.014 1.00 81.12 95 PHE A O 1
ATOM 774 N N . PRO A 1 96 ? -5.567 -6.724 -1.996 1.00 76.88 96 PRO A N 1
ATOM 775 C CA . PRO A 1 96 ? -6.395 -7.918 -2.078 1.00 76.88 96 PRO A CA 1
ATOM 776 C C . PRO A 1 96 ? -7.388 -7.768 -3.231 1.00 76.88 96 PRO A C 1
ATOM 778 O O . PRO A 1 96 ? -8.318 -6.973 -3.191 1.00 76.88 96 PRO A O 1
ATOM 781 N N . LEU A 1 97 ? -7.181 -8.558 -4.285 1.00 69.19 97 LEU A N 1
ATOM 782 C CA . LEU A 1 97 ? -7.995 -8.482 -5.497 1.00 69.19 97 LEU A CA 1
ATOM 783 C C . LEU A 1 97 ? -9.491 -8.676 -5.193 1.00 69.19 97 LEU A C 1
ATOM 785 O O . LEU A 1 97 ? -10.328 -7.987 -5.766 1.00 69.19 97 LEU A O 1
ATOM 789 N N . ASN A 1 98 ? -9.826 -9.560 -4.251 1.00 72.62 98 ASN A N 1
ATOM 790 C CA . ASN A 1 98 ? -11.212 -9.845 -3.865 1.00 72.62 98 ASN A CA 1
ATOM 791 C C . ASN A 1 98 ? -11.981 -8.625 -3.335 1.00 72.62 98 ASN A C 1
ATOM 793 O O . ASN A 1 98 ? -13.209 -8.646 -3.384 1.00 72.62 98 ASN A O 1
ATOM 797 N N . ASP A 1 99 ? -11.280 -7.587 -2.876 1.00 74.94 99 ASP A N 1
ATOM 798 C CA . ASP A 1 99 ? -11.898 -6.386 -2.311 1.00 74.94 99 ASP A CA 1
ATOM 799 C C . ASP A 1 99 ? -12.097 -5.284 -3.361 1.00 74.94 99 ASP A C 1
ATOM 801 O O . ASP A 1 99 ? -12.751 -4.276 -3.093 1.00 74.94 99 ASP A O 1
ATOM 805 N N . LEU A 1 100 ? -11.592 -5.481 -4.585 1.00 75.56 100 LEU A N 1
ATOM 806 C CA . LEU A 1 100 ? -11.757 -4.506 -5.655 1.00 75.56 100 LEU A CA 1
ATOM 807 C C . LEU A 1 100 ? -13.219 -4.418 -6.128 1.00 75.56 100 LEU A C 1
ATOM 809 O O . LEU A 1 100 ? -13.903 -5.445 -6.223 1.00 75.56 100 LEU A O 1
ATOM 813 N N . PRO A 1 101 ? -13.694 -3.211 -6.501 1.00 77.81 101 PRO A N 1
ATOM 814 C CA . PRO A 1 101 ? -15.061 -3.008 -6.964 1.00 77.81 101 PRO A CA 1
ATOM 815 C C . PRO A 1 101 ? -15.393 -3.864 -8.185 1.00 77.81 101 PRO A C 1
ATOM 817 O O . PRO A 1 101 ? -14.535 -4.158 -9.022 1.00 77.81 101 PRO A O 1
ATOM 820 N N . LYS A 1 102 ? -16.668 -4.224 -8.342 1.00 78.12 102 LYS A N 1
ATOM 821 C CA . LYS A 1 102 ? -17.131 -5.050 -9.465 1.00 78.12 102 LYS A CA 1
ATOM 822 C C . LYS A 1 102 ? -16.795 -4.418 -10.824 1.00 78.12 102 LYS A C 1
ATOM 824 O O . LYS A 1 102 ? -16.465 -5.129 -11.766 1.00 78.12 102 LYS A O 1
ATOM 829 N N . GLU A 1 103 ? -16.804 -3.094 -10.910 1.00 80.19 103 GLU A N 1
ATOM 830 C CA . GLU A 1 103 ? -16.483 -2.313 -12.106 1.00 80.19 103 GLU A CA 1
ATOM 831 C C . GLU A 1 103 ? -15.046 -2.559 -12.599 1.00 80.19 103 GLU A C 1
ATOM 833 O O . GLU A 1 103 ? -14.776 -2.558 -13.805 1.00 80.19 103 GLU A O 1
ATOM 838 N N . PHE A 1 104 ? -14.117 -2.821 -11.676 1.00 79.19 104 PHE A N 1
ATOM 839 C CA . PHE A 1 104 ? -12.755 -3.217 -12.021 1.00 79.19 104 PHE A CA 1
ATOM 840 C C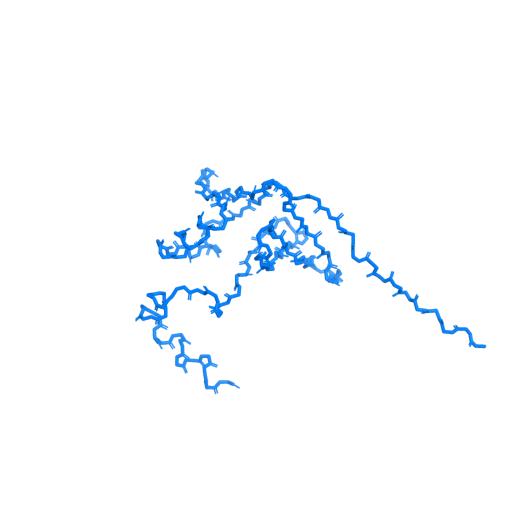 . PHE A 1 104 ? -12.756 -4.581 -12.723 1.00 79.19 104 PHE A C 1
ATOM 842 O O . PHE A 1 104 ? -12.131 -4.758 -13.767 1.00 79.19 104 PHE A O 1
ATOM 849 N N . TRP A 1 105 ? -13.529 -5.533 -12.206 1.00 74.94 105 TRP A N 1
ATOM 850 C CA . TRP A 1 105 ? -13.645 -6.872 -12.779 1.00 74.94 105 TRP A CA 1
ATOM 851 C C . TRP A 1 105 ? -14.383 -6.899 -14.115 1.00 74.94 105 TRP A C 1
ATOM 853 O O . TRP A 1 105 ? -13.987 -7.635 -15.020 1.00 74.94 105 TRP A O 1
ATOM 863 N N . ASP A 1 106 ? -15.413 -6.069 -14.262 1.00 77.62 106 ASP A N 1
ATOM 864 C CA . ASP A 1 106 ? -16.176 -5.940 -15.503 1.00 77.62 106 ASP A CA 1
ATOM 865 C C . ASP A 1 106 ? -15.313 -5.366 -16.642 1.00 77.62 106 ASP A C 1
ATOM 867 O O . ASP A 1 106 ? -15.485 -5.754 -17.797 1.00 77.62 106 ASP A O 1
ATOM 871 N N . SER A 1 107 ? -14.335 -4.510 -16.327 1.00 73.12 107 SER A N 1
ATOM 872 C CA . SER A 1 107 ? -13.360 -3.995 -17.303 1.00 73.12 107 SER A CA 1
ATOM 873 C C . SER A 1 107 ? -12.184 -4.947 -17.572 1.00 73.12 107 SER A C 1
ATOM 875 O O . SER A 1 107 ? -11.575 -4.869 -18.636 1.00 73.12 107 SER A O 1
ATOM 877 N N . HIS A 1 108 ? -11.904 -5.894 -16.670 1.00 75.19 108 HIS A N 1
ATOM 878 C CA . HIS A 1 108 ? -10.766 -6.824 -16.749 1.00 75.19 108 HIS A CA 1
ATOM 879 C C . HIS A 1 108 ? -11.211 -8.296 -16.858 1.00 75.19 108 HIS A C 1
ATOM 881 O O . HIS A 1 108 ? -10.558 -9.208 -16.340 1.00 75.19 108 HIS A O 1
ATOM 887 N N . GLN A 1 109 ? -12.318 -8.567 -17.563 1.00 67.62 109 GLN A N 1
ATOM 888 C CA . GLN A 1 109 ? -12.881 -9.921 -17.697 1.00 67.62 109 GLN A CA 1
ATOM 889 C C . GLN A 1 109 ? -11.889 -10.962 -18.247 1.00 67.62 109 GLN A C 1
ATOM 891 O O . GLN A 1 109 ? -11.988 -12.143 -17.908 1.00 67.62 109 GLN A O 1
ATOM 896 N N . GLU A 1 110 ? -10.922 -10.556 -19.075 1.00 65.94 110 GLU A N 1
ATOM 897 C CA . GLU A 1 110 ? -9.883 -11.460 -19.589 1.00 65.94 110 GLU A CA 1
ATOM 898 C C . GLU A 1 110 ? -8.904 -11.914 -18.497 1.00 65.94 110 GLU A C 1
ATOM 900 O O . GLU A 1 110 ? -8.598 -13.105 -18.406 1.00 65.94 110 GLU A O 1
ATOM 905 N N . LEU A 1 111 ? -8.502 -11.009 -17.599 1.00 65.50 111 LEU A N 1
ATOM 906 C CA . LEU A 1 111 ? -7.704 -11.336 -16.412 1.00 65.50 111 LEU A CA 1
ATOM 907 C C . LEU A 1 111 ? -8.465 -12.282 -15.481 1.00 65.50 111 LEU A C 1
ATOM 909 O O . LEU A 1 111 ? -7.903 -13.273 -15.013 1.00 65.50 111 LEU A O 1
ATOM 913 N N . TYR A 1 112 ? -9.763 -12.044 -15.276 1.00 62.66 112 TYR A N 1
ATOM 914 C CA . TYR A 1 112 ? -10.608 -12.930 -14.472 1.00 62.66 112 TYR A CA 1
ATOM 915 C C . TYR A 1 112 ? -10.669 -14.354 -15.053 1.00 62.66 112 TYR A C 1
ATOM 917 O O . TYR A 1 112 ? -10.533 -15.343 -14.329 1.00 62.66 112 TYR A O 1
ATOM 925 N N . ARG A 1 113 ? -10.823 -14.480 -16.380 1.00 64.38 113 ARG A N 1
ATOM 926 C CA . ARG A 1 113 ? -10.810 -15.779 -17.079 1.00 64.38 113 ARG A CA 1
ATOM 927 C C . ARG A 1 113 ? -9.467 -16.497 -16.965 1.00 64.38 113 ARG A C 1
ATOM 929 O O . ARG A 1 113 ? -9.460 -17.724 -16.907 1.00 64.38 113 ARG A O 1
ATOM 936 N N . TYR A 1 114 ? -8.362 -15.758 -16.959 1.00 63.56 114 TYR A N 1
ATOM 937 C CA . TYR A 1 114 ? -7.021 -16.311 -16.800 1.00 63.56 114 TYR A CA 1
ATOM 938 C C . TYR A 1 114 ? -6.789 -16.834 -15.376 1.00 63.56 114 TYR A C 1
ATOM 940 O O . TYR A 1 114 ? -6.370 -17.977 -15.210 1.00 63.56 114 TYR A O 1
ATOM 948 N N . MET A 1 115 ? -7.141 -16.054 -14.349 1.00 61.09 115 MET A N 1
ATOM 949 C CA . MET A 1 115 ? -6.922 -16.441 -12.949 1.00 61.09 115 MET A CA 1
ATOM 950 C C . MET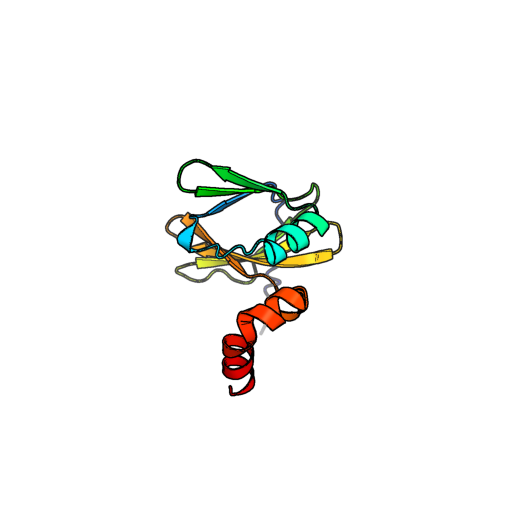 A 1 115 ? -7.779 -17.627 -12.499 1.00 61.09 115 MET A C 1
ATOM 952 O O . MET A 1 115 ? -7.329 -18.429 -11.695 1.00 61.09 115 MET A O 1
ATOM 956 N N . ARG A 1 116 ? -9.002 -17.777 -13.025 1.00 62.88 116 ARG A N 1
ATOM 957 C CA . ARG A 1 116 ? -9.903 -18.884 -12.650 1.00 62.88 116 ARG A CA 1
ATOM 958 C C . ARG A 1 116 ? -9.545 -20.232 -13.296 1.00 62.88 116 ARG A C 1
ATOM 960 O O . ARG A 1 116 ? -10.197 -21.230 -13.005 1.00 62.88 116 ARG A O 1
ATOM 967 N N . LYS A 1 117 ? -8.596 -20.247 -14.238 1.00 56.94 117 LYS A N 1
ATOM 968 C CA . LYS A 1 117 ? -8.129 -21.454 -14.941 1.00 56.94 117 LYS A CA 1
ATOM 969 C C . LYS A 1 117 ? -6.868 -22.073 -14.321 1.00 56.94 117 LYS A C 1
ATOM 971 O O . LYS A 1 117 ? -6.460 -23.129 -14.802 1.00 56.94 117 LYS A O 1
ATOM 976 N N . GLN A 1 118 ? -6.262 -21.433 -13.320 1.00 49.28 118 GLN A N 1
ATOM 977 C CA . GLN A 1 118 ? -5.164 -21.989 -12.519 1.00 49.28 118 GLN A CA 1
ATOM 978 C C . GLN A 1 118 ? -5.690 -22.507 -11.182 1.00 49.28 118 GLN A C 1
ATOM 980 O O . GLN A 1 118 ? -5.106 -23.495 -10.690 1.00 49.28 118 GLN A O 1
#

Radius of gyration: 16.42 Å; chains: 1; bounding box: 34×45×44 Å

Secondary structure (DSSP, 8-state):
------------EE--EEEE-GGG----HHHHHHHHHTT-EEEEETTEEEEEPPTT-EEEEEEE-SSEEEEEEE-TTS-EEEEEEETTS-EEEE--GGGS-HHHHHH-HHHHHHHTT-

Sequence (118 aa):
MTRMYYLLSGRRQLLDKIIMPPFIAELTEVVTKHLEAHGISIKPLGENISITLPEGTYQEELLPFVESSRYTVTLPDGYQFTHIQTRWGQSTIMFPLNDLPKEFWDSHQELYRYMRKQ

Foldseek 3Di:
DDPDDPPCFFDKDDDFKDKAACVLDPDDPQNQVLVVVLVWDWDDDPRIIMIGADGPWIWGFPDDDPFKTKIWIAHPVRAIWIWIAGPVGHIHIGHDPVSGDVVVCVVPVVVVVVVVVD

Organism: NCBI:txid2607529